Protein AF-A0A0M3HKH0-F1 (afdb_monomer)

Nearest PDB structures (foldseek):
  4lk2-assembly1_A  TM=9.066E-01  e=1.749E-01  Saccharomyces cerevisiae S288C

Sequence (96 aa):
MDFQTDAAHLNVGSLELAANHNITQIVEVLEESSKQQRLISILSDIMSEPECKTIIFVETKRKADDLTRWMRRDGWPALCIHGDKGQSERDWALGG

Solvent-accessible surface area (backbone atoms only — not comparable to full-atom values): 6673 Å² total; per-residue (Å²): 119,95,86,68,77,96,76,85,89,84,85,87,79,73,95,57,99,72,77,68,85,89,57,88,84,84,87,83,91,73,58,78,86,49,48,65,64,49,50,50,54,52,49,56,58,41,63,73,42,97,79,48,90,78,86,86,88,67,98,40,67,66,57,39,53,53,50,31,53,51,40,42,72,75,68,42,99,56,77,67,78,52,97,86,55,55,70,70,54,43,49,59,67,66,71,113

Foldseek 3Di:
DVPDDPDDDDDDDDPDDDDDPVDDDDDDDDDPVCVVVVVVVVLVVLVVDPDNDDDDDDDDPVCQVVSQVVCVVVPHPDADDDPVDDPVSNCVNVVD

pLDDT: mean 89.82, std 9.15, range [51.06, 97.75]

Structure (mmCIF, N/CA/C/O backbone):
data_AF-A0A0M3HKH0-F1
#
_entry.id   AF-A0A0M3HKH0-F1
#
loop_
_atom_site.group_PDB
_atom_site.id
_atom_sit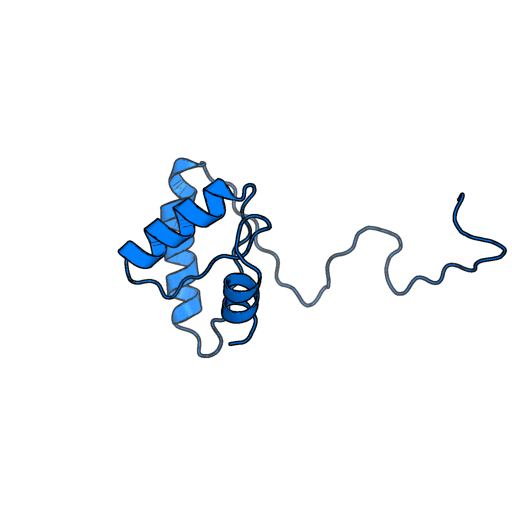e.type_symbol
_atom_site.label_atom_id
_atom_site.label_alt_id
_atom_site.label_comp_id
_atom_site.label_asym_id
_atom_site.label_entity_id
_atom_site.label_seq_id
_atom_site.pdbx_PDB_ins_code
_atom_site.Cartn_x
_atom_site.Cartn_y
_atom_site.Cartn_z
_atom_site.occupancy
_atom_site.B_iso_or_equiv
_atom_site.auth_seq_id
_atom_site.auth_comp_id
_atom_site.auth_asym_id
_atom_site.auth_atom_id
_atom_site.pdbx_PDB_model_num
ATOM 1 N N . MET A 1 1 ? 21.302 3.176 -23.644 1.00 51.06 1 MET A N 1
ATOM 2 C CA . MET A 1 1 ? 22.627 2.786 -24.170 1.00 51.06 1 MET A CA 1
ATOM 3 C C . MET A 1 1 ? 23.680 3.864 -23.907 1.00 51.06 1 MET A C 1
ATOM 5 O O . MET A 1 1 ? 24.846 3.523 -23.880 1.00 51.06 1 MET A O 1
ATOM 9 N N . ASP A 1 2 ? 23.284 5.099 -23.566 1.00 62.75 2 ASP A N 1
ATOM 10 C CA . ASP A 1 2 ? 24.205 6.214 -23.252 1.00 62.75 2 ASP A CA 1
ATOM 11 C C . ASP A 1 2 ? 24.892 6.155 -21.870 1.00 62.75 2 ASP A C 1
ATOM 13 O O . ASP A 1 2 ? 25.627 7.067 -21.508 1.00 62.75 2 ASP A O 1
ATOM 17 N N . PHE A 1 3 ? 24.668 5.100 -21.078 1.00 78.44 3 PHE A N 1
ATOM 18 C CA . PHE A 1 3 ? 25.177 4.995 -19.700 1.00 78.44 3 PHE A CA 1
ATOM 19 C C . PHE A 1 3 ? 25.977 3.711 -19.425 1.00 78.44 3 PHE A C 1
ATOM 21 O O . PHE A 1 3 ? 26.219 3.390 -18.264 1.00 78.44 3 PHE A O 1
ATOM 28 N N . GLN A 1 4 ? 26.343 2.935 -20.453 1.00 82.75 4 GLN A N 1
ATOM 29 C CA . GLN A 1 4 ? 27.053 1.660 -20.279 1.00 82.75 4 GLN A CA 1
ATOM 30 C C . GLN A 1 4 ? 28.137 1.466 -21.343 1.00 82.75 4 GLN A C 1
ATOM 32 O O . GLN A 1 4 ? 27.896 1.716 -22.522 1.00 82.75 4 GLN A O 1
ATOM 37 N N . THR A 1 5 ? 29.295 0.951 -20.926 1.00 83.88 5 THR A N 1
ATOM 38 C CA . THR A 1 5 ? 30.405 0.569 -21.809 1.00 83.88 5 THR A CA 1
ATOM 39 C C . THR A 1 5 ? 30.775 -0.884 -21.520 1.00 83.88 5 THR A C 1
ATOM 41 O O . THR A 1 5 ? 31.054 -1.216 -20.372 1.00 83.88 5 THR A O 1
ATOM 44 N N . ASP A 1 6 ? 30.748 -1.733 -22.551 1.00 85.56 6 ASP A N 1
ATOM 45 C CA . ASP A 1 6 ? 31.139 -3.156 -22.517 1.00 85.56 6 ASP A CA 1
ATOM 46 C C . ASP A 1 6 ? 30.439 -4.009 -21.431 1.00 85.56 6 ASP A C 1
ATOM 48 O O . ASP A 1 6 ? 31.037 -4.842 -20.751 1.00 85.56 6 ASP A O 1
ATOM 52 N N . ALA A 1 7 ? 29.139 -3.773 -21.231 1.00 84.62 7 ALA A N 1
ATOM 53 C CA . ALA A 1 7 ? 28.349 -4.455 -20.211 1.00 84.62 7 ALA A CA 1
ATOM 54 C C . ALA A 1 7 ? 27.735 -5.770 -20.721 1.00 84.62 7 ALA A C 1
ATOM 56 O O . ALA A 1 7 ? 27.173 -5.830 -21.815 1.00 84.62 7 ALA A O 1
ATOM 57 N N . ALA A 1 8 ? 27.754 -6.802 -19.874 1.00 87.38 8 ALA A N 1
ATOM 58 C CA . ALA A 1 8 ? 26.983 -8.027 -20.066 1.00 87.38 8 ALA A CA 1
ATOM 59 C C . ALA A 1 8 ? 25.695 -7.982 -19.229 1.00 87.38 8 ALA A C 1
ATOM 61 O O . ALA A 1 8 ? 25.728 -7.659 -18.040 1.00 87.38 8 ALA A O 1
ATOM 62 N N . HIS A 1 9 ? 24.559 -8.330 -19.838 1.00 84.94 9 HIS A N 1
ATOM 63 C CA . HIS A 1 9 ? 23.282 -8.470 -19.142 1.00 84.94 9 HIS A CA 1
ATOM 64 C C . HIS A 1 9 ? 23.019 -9.943 -18.825 1.00 84.94 9 HIS A C 1
ATOM 66 O O . HIS A 1 9 ? 22.985 -10.781 -19.725 1.00 84.94 9 HIS A O 1
ATOM 72 N N . LEU A 1 10 ? 22.820 -10.248 -17.546 1.00 88.50 10 LEU A N 1
ATOM 73 C CA . LEU A 1 10 ? 22.436 -11.573 -17.071 1.00 88.50 10 LEU A CA 1
ATOM 74 C C . LEU A 1 10 ? 20.998 -11.507 -16.556 1.00 88.50 10 LEU A C 1
ATOM 76 O O . LEU A 1 10 ? 20.674 -10.634 -15.753 1.00 88.50 10 LEU A O 1
ATOM 80 N N . ASN A 1 11 ? 20.160 -12.443 -17.001 1.00 84.88 11 ASN A N 1
ATOM 81 C CA . ASN A 1 11 ? 18.788 -12.609 -16.529 1.00 84.88 11 ASN A CA 1
ATOM 82 C C . ASN A 1 11 ? 18.631 -13.978 -15.852 1.00 84.88 11 ASN A C 1
ATOM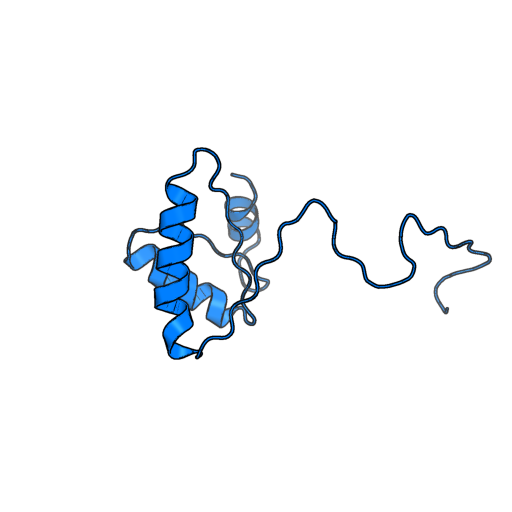 84 O O . ASN A 1 11 ? 19.195 -14.971 -16.315 1.00 84.88 11 ASN A O 1
ATOM 88 N N . VAL A 1 12 ? 17.848 -14.032 -14.777 1.00 80.19 12 VAL A N 1
ATOM 89 C CA . VAL A 1 12 ? 17.464 -15.270 -14.092 1.00 80.19 12 VAL A CA 1
ATOM 90 C C . VAL A 1 12 ? 15.942 -15.359 -14.113 1.00 80.19 12 VAL A C 1
ATOM 92 O O . VAL A 1 12 ? 15.266 -14.516 -13.532 1.00 80.19 12 VAL A O 1
ATOM 95 N N . GLY A 1 13 ? 15.406 -16.393 -1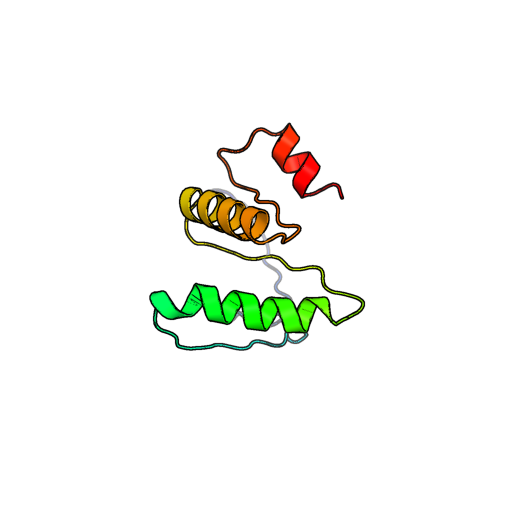4.761 1.00 73.56 13 GLY A N 1
ATOM 96 C CA . GLY A 1 13 ? 13.966 -16.564 -14.969 1.00 73.56 13 GLY A CA 1
ATOM 97 C C . GLY A 1 13 ? 13.541 -16.263 -16.408 1.00 73.56 13 GLY A C 1
ATOM 98 O O . GLY A 1 13 ? 14.344 -16.375 -17.335 1.00 73.56 13 GLY A O 1
ATOM 99 N N . SER A 1 14 ? 12.263 -15.930 -16.607 1.00 75.19 14 SER A N 1
ATOM 100 C CA . SER A 1 14 ? 11.735 -15.593 -17.935 1.00 75.19 14 SER A CA 1
ATOM 101 C C . SER A 1 14 ? 12.283 -14.249 -18.428 1.00 75.19 14 SER A C 1
ATOM 103 O O . SER A 1 14 ? 12.524 -13.335 -17.642 1.00 75.19 14 SER A O 1
ATOM 105 N N . LEU A 1 15 ? 12.476 -14.127 -19.744 1.00 77.62 15 LEU A N 1
ATOM 106 C CA . LEU A 1 15 ? 12.727 -12.838 -20.408 1.00 77.62 15 LEU A CA 1
ATOM 107 C C . LEU A 1 15 ? 11.446 -12.005 -20.543 1.00 77.62 15 LEU A C 1
ATOM 109 O O . LEU A 1 15 ? 11.511 -10.799 -20.766 1.00 77.62 15 LEU A O 1
ATOM 113 N N . GLU A 1 16 ? 10.290 -12.651 -20.414 1.00 75.81 16 GLU A N 1
ATOM 114 C CA . GLU A 1 16 ? 8.992 -11.993 -20.373 1.00 75.81 16 GLU A CA 1
ATOM 115 C C . GLU A 1 16 ? 8.686 -11.516 -18.954 1.00 75.81 16 GLU A C 1
ATOM 117 O O . GLU A 1 16 ? 9.157 -12.091 -17.971 1.00 75.81 16 GLU A O 1
ATOM 122 N N . LEU A 1 17 ? 7.873 -10.463 -18.849 1.00 73.19 17 LEU A N 1
ATOM 123 C CA . LEU A 1 17 ? 7.463 -9.907 -17.566 1.00 73.19 17 LEU A CA 1
ATOM 124 C C . LEU A 1 17 ? 6.706 -10.975 -16.760 1.00 73.19 17 LEU A C 1
ATOM 126 O O . LEU A 1 17 ? 5.541 -11.258 -17.028 1.00 73.19 17 LEU A O 1
ATOM 130 N N . ALA A 1 18 ? 7.372 -11.569 -15.774 1.00 71.88 18 ALA A N 1
ATOM 131 C CA . ALA A 1 18 ? 6.804 -12.607 -14.926 1.00 71.88 18 ALA A CA 1
ATOM 132 C C . ALA A 1 18 ? 6.723 -12.114 -13.478 1.00 71.88 18 ALA A C 1
ATOM 134 O O . ALA A 1 18 ? 7.712 -11.667 -12.897 1.00 71.88 18 ALA A O 1
ATOM 135 N N . ALA A 1 19 ? 5.533 -12.205 -12.886 1.00 79.62 19 ALA A N 1
ATOM 136 C CA . ALA A 1 19 ? 5.370 -12.052 -11.447 1.00 79.62 19 ALA A CA 1
ATOM 137 C C . ALA A 1 19 ? 5.974 -13.262 -10.716 1.00 79.62 19 ALA A C 1
ATOM 139 O O . ALA A 1 19 ? 6.045 -14.365 -11.260 1.00 79.62 19 ALA A O 1
ATOM 140 N N . ASN A 1 20 ? 6.379 -13.068 -9.460 1.00 82.88 20 ASN A N 1
ATOM 141 C CA . ASN A 1 20 ? 6.861 -14.166 -8.629 1.00 82.88 20 ASN A CA 1
ATOM 142 C C . ASN A 1 20 ? 5.757 -15.227 -8.455 1.00 82.88 20 ASN A C 1
ATOM 144 O O . ASN A 1 20 ? 4.656 -14.917 -8.004 1.00 82.88 20 ASN A O 1
ATOM 148 N N . HIS A 1 21 ? 6.073 -16.480 -8.785 1.00 82.00 21 HIS A N 1
ATOM 149 C CA . HIS A 1 21 ? 5.132 -17.604 -8.761 1.00 82.00 21 HIS A CA 1
ATOM 150 C C . HIS A 1 21 ? 4.606 -17.965 -7.364 1.00 82.00 21 HIS A C 1
ATOM 152 O O . HIS A 1 21 ?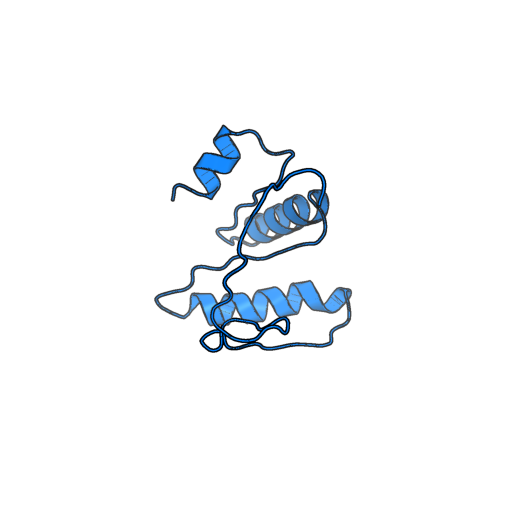 3.586 -18.638 -7.261 1.00 82.00 21 HIS A O 1
ATOM 158 N N . ASN A 1 22 ? 5.260 -17.502 -6.296 1.00 88.75 22 ASN A N 1
ATOM 159 C CA . ASN A 1 22 ? 4.804 -17.713 -4.920 1.00 88.75 22 ASN A CA 1
ATOM 160 C C . ASN A 1 22 ? 3.684 -16.743 -4.504 1.00 88.75 22 ASN A C 1
ATOM 162 O O . ASN A 1 22 ? 3.147 -16.864 -3.405 1.00 88.75 22 ASN A O 1
ATOM 166 N N . ILE A 1 23 ? 3.337 -15.769 -5.352 1.00 90.06 23 ILE A N 1
ATOM 167 C CA . ILE A 1 23 ? 2.278 -14.795 -5.078 1.00 90.06 23 ILE A CA 1
ATOM 168 C C . ILE A 1 23 ? 0.968 -15.302 -5.684 1.00 90.06 23 ILE A C 1
ATOM 170 O O . ILE A 1 23 ? 0.832 -15.396 -6.906 1.00 90.06 23 ILE A O 1
ATOM 174 N N . THR A 1 24 ? -0.023 -15.572 -4.832 1.00 93.06 24 THR A N 1
ATOM 175 C CA . THR A 1 24 ? -1.398 -15.821 -5.288 1.00 93.06 24 THR A CA 1
ATOM 176 C C . THR A 1 24 ? -1.994 -14.512 -5.800 1.00 93.06 24 THR A C 1
ATOM 178 O O . THR A 1 24 ? -2.050 -13.526 -5.070 1.00 93.06 24 THR A O 1
ATOM 181 N N . GLN A 1 25 ? -2.426 -14.494 -7.061 1.00 93.88 25 GLN A N 1
ATOM 182 C CA . GLN A 1 25 ? -2.976 -13.30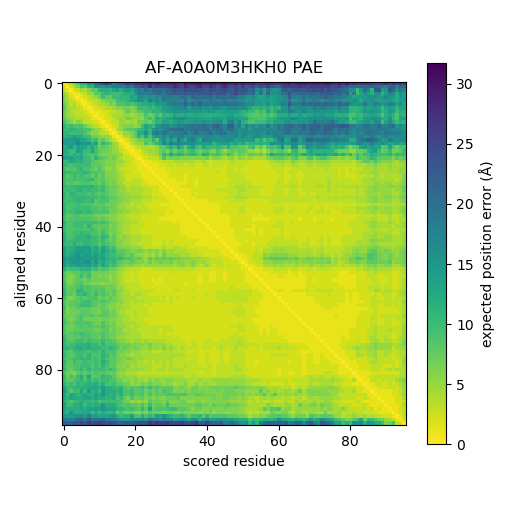6 -7.714 1.00 93.88 25 GLN A CA 1
ATOM 183 C C . GLN A 1 25 ? -4.481 -13.467 -7.914 1.00 93.88 25 GLN A C 1
ATOM 185 O O . GLN A 1 25 ? -4.928 -14.389 -8.594 1.00 93.88 25 GLN A O 1
ATOM 190 N N . ILE A 1 26 ? -5.253 -12.550 -7.336 1.00 95.38 26 ILE A N 1
ATOM 191 C CA . ILE A 1 26 ? -6.711 -12.505 -7.454 1.00 95.38 26 ILE A CA 1
ATOM 192 C C . ILE A 1 26 ? -7.078 -11.171 -8.101 1.00 95.38 26 ILE A C 1
ATOM 194 O O . ILE A 1 26 ? -6.635 -10.117 -7.646 1.00 95.38 26 ILE A O 1
ATOM 198 N N . VAL A 1 27 ? -7.870 -11.219 -9.175 1.00 96.31 27 VAL A N 1
ATOM 199 C CA . VAL A 1 27 ? -8.337 -10.031 -9.900 1.00 96.31 27 VAL A CA 1
ATOM 200 C C . VAL A 1 27 ? -9.851 -9.971 -9.827 1.00 96.31 27 VAL A C 1
ATOM 202 O O . VAL A 1 27 ? -10.540 -10.906 -10.229 1.00 96.31 27 VAL A O 1
ATOM 205 N N . GLU A 1 28 ? -10.362 -8.842 -9.349 1.00 96.88 28 GLU A N 1
ATOM 206 C CA . GLU A 1 28 ? -11.792 -8.582 -9.249 1.00 96.88 28 GLU A CA 1
ATOM 207 C C . GLU A 1 28 ? -12.176 -7.392 -10.123 1.00 96.88 28 GLU A C 1
ATOM 209 O O . GLU A 1 28 ? -11.572 -6.321 -10.041 1.00 96.88 28 GLU A O 1
ATOM 214 N N . VAL A 1 29 ? -13.199 -7.579 -10.959 1.00 97.56 29 VAL A N 1
ATOM 215 C CA . VAL A 1 29 ? -13.761 -6.519 -11.801 1.00 97.56 29 VAL A CA 1
ATOM 216 C C . VAL A 1 29 ? -14.946 -5.911 -11.066 1.00 97.56 29 VAL A C 1
ATOM 218 O O . VAL A 1 29 ? -15.953 -6.580 -10.846 1.00 97.56 29 VAL A O 1
ATOM 221 N N . LEU A 1 30 ? -14.803 -4.652 -10.659 1.00 97.06 30 LEU A N 1
ATOM 222 C CA . LEU A 1 30 ? -15.757 -3.947 -9.810 1.00 97.06 30 LEU A CA 1
ATOM 223 C C . LEU A 1 30 ? -15.987 -2.533 -10.330 1.00 97.06 30 LEU A C 1
ATOM 225 O O . LEU A 1 30 ? -15.080 -1.905 -10.880 1.00 97.06 30 LEU A O 1
ATOM 229 N N . GLU A 1 31 ? -17.174 -2.010 -10.052 1.00 97.75 31 GLU A N 1
ATOM 230 C CA . GLU A 1 31 ? -17.452 -0.583 -10.167 1.00 97.75 31 GLU A CA 1
ATOM 231 C C . GLU A 1 31 ? -16.668 0.207 -9.108 1.00 97.75 31 GLU A C 1
ATOM 233 O O . GLU A 1 31 ? -16.439 -0.267 -7.990 1.00 97.75 31 GLU A O 1
ATOM 238 N N . GLU A 1 32 ? -16.281 1.444 -9.431 1.00 94.50 32 GLU A N 1
ATOM 239 C CA . GLU A 1 32 ? -15.490 2.295 -8.526 1.00 94.50 32 GLU A CA 1
ATOM 240 C C . GLU A 1 32 ? -16.195 2.508 -7.176 1.00 94.50 32 GLU A C 1
ATOM 242 O O . GLU A 1 32 ? -15.559 2.464 -6.122 1.00 94.50 32 GLU A O 1
ATOM 247 N N . SER A 1 33 ? -17.521 2.670 -7.194 1.00 95.81 33 SER A N 1
ATOM 248 C CA . SER A 1 33 ? -18.345 2.858 -5.993 1.00 95.81 33 SER A CA 1
ATOM 249 C C . SER A 1 33 ? -18.352 1.641 -5.062 1.00 95.81 33 SER A C 1
ATOM 251 O O . SER A 1 33 ? -18.553 1.794 -3.859 1.00 95.81 33 SER A O 1
ATOM 253 N N . SER A 1 34 ? -18.092 0.440 -5.584 1.00 97.31 34 SER A N 1
ATOM 254 C CA . SER A 1 34 ? -18.080 -0.804 -4.807 1.00 97.31 34 SER A CA 1
ATOM 255 C C . SER A 1 34 ? -16.731 -1.086 -4.138 1.00 97.31 34 SER A C 1
ATOM 257 O O . SER A 1 34 ? -16.664 -1.909 -3.222 1.00 97.31 34 SER A O 1
ATOM 259 N N . LYS A 1 35 ? -15.652 -0.401 -4.546 1.00 95.88 35 LYS A N 1
ATOM 260 C CA . LYS A 1 35 ? -14.291 -0.680 -4.054 1.00 95.88 35 LYS A CA 1
ATOM 261 C C . LYS A 1 35 ? -14.139 -0.493 -2.550 1.00 95.88 35 LYS A C 1
ATOM 263 O O . LYS A 1 35 ? -13.467 -1.297 -1.917 1.00 95.88 35 LYS A O 1
ATOM 268 N N . GLN A 1 36 ? -14.760 0.536 -1.969 1.00 93.56 36 GLN A N 1
ATOM 269 C CA . GLN A 1 36 ? -14.644 0.799 -0.530 1.00 93.56 36 GLN A CA 1
ATOM 270 C C . GLN A 1 36 ? -15.241 -0.335 0.303 1.00 93.56 36 GLN A C 1
ATOM 272 O O . GLN A 1 36 ? -14.576 -0.859 1.192 1.00 93.56 36 GLN A O 1
ATOM 277 N N . GLN A 1 37 ? -16.467 -0.756 -0.014 1.00 95.00 37 GLN A N 1
ATOM 278 C CA . GLN A 1 37 ? -17.117 -1.858 0.694 1.00 95.00 37 GLN A CA 1
ATOM 279 C C . GLN A 1 37 ? -16.349 -3.170 0.504 1.00 95.00 37 GLN A C 1
ATOM 281 O O . GLN A 1 37 ? -16.170 -3.925 1.460 1.00 95.00 37 GLN A O 1
ATOM 286 N N . ARG A 1 38 ? -15.853 -3.426 -0.713 1.00 97.12 38 ARG A N 1
ATOM 287 C CA . ARG A 1 38 ? -15.060 -4.625 -0.988 1.00 97.12 38 ARG A CA 1
ATOM 288 C C . ARG A 1 38 ? -13.739 -4.635 -0.222 1.00 97.12 38 ARG A C 1
ATOM 290 O O . ARG A 1 38 ? -13.388 -5.667 0.338 1.00 97.12 38 ARG A O 1
ATOM 297 N N . LEU A 1 39 ? -13.045 -3.500 -0.152 1.00 96.31 39 LEU A N 1
ATOM 298 C CA . LEU A 1 39 ? -11.806 -3.365 0.612 1.00 96.31 39 LEU A CA 1
ATOM 299 C C . LEU A 1 39 ? -12.014 -3.741 2.083 1.00 96.31 39 LEU A C 1
ATOM 301 O O . LEU A 1 39 ? -11.211 -4.491 2.624 1.00 96.31 39 LEU A O 1
ATOM 305 N N . ILE A 1 40 ? -13.099 -3.276 2.710 1.00 95.00 40 ILE A N 1
ATOM 306 C CA . ILE A 1 40 ? -13.415 -3.631 4.103 1.00 95.00 40 ILE A CA 1
ATOM 307 C C . ILE A 1 40 ? -13.619 -5.132 4.261 1.00 95.00 40 ILE A C 1
ATOM 309 O O . ILE A 1 40 ? -13.025 -5.717 5.155 1.00 95.00 40 ILE A O 1
ATOM 313 N N . SER A 1 41 ? -14.392 -5.761 3.371 1.00 95.75 41 SER A N 1
ATOM 314 C CA . SER A 1 41 ? -14.591 -7.215 3.399 1.00 95.75 41 SER A CA 1
ATOM 315 C C . SER A 1 41 ? -13.259 -7.966 3.338 1.00 95.75 41 SER A C 1
ATOM 317 O O . SER A 1 41 ? -13.016 -8.835 4.165 1.00 95.75 41 SER A O 1
ATOM 319 N N . ILE A 1 42 ? -12.384 -7.593 2.398 1.00 96.00 42 ILE A N 1
ATOM 320 C CA . ILE A 1 42 ? -11.068 -8.225 2.231 1.00 96.00 42 ILE A CA 1
ATOM 321 C C . ILE A 1 42 ? -10.213 -8.031 3.488 1.00 96.00 42 ILE A C 1
ATOM 323 O O . ILE A 1 42 ? -9.601 -8.975 3.979 1.00 96.00 42 ILE A O 1
ATOM 327 N N . LEU A 1 43 ? -10.164 -6.811 4.026 1.00 95.31 43 LEU A N 1
ATOM 328 C CA . LEU A 1 43 ? -9.356 -6.520 5.207 1.00 95.31 43 LEU A CA 1
ATOM 329 C C . LEU A 1 43 ? -9.899 -7.194 6.472 1.00 95.31 43 LEU A C 1
ATOM 331 O O . LEU A 1 43 ? -9.104 -7.581 7.322 1.00 95.31 43 LEU A O 1
ATOM 335 N N . SER A 1 44 ? -11.217 -7.355 6.609 1.00 93.88 44 SER A N 1
ATOM 336 C CA . SER A 1 44 ? -11.819 -8.105 7.716 1.00 93.88 44 SER A CA 1
ATOM 337 C C . SER A 1 44 ? -11.382 -9.567 7.706 1.00 93.88 44 SER A C 1
ATOM 339 O O . SER A 1 44 ? -11.022 -10.086 8.761 1.00 93.88 44 SER A O 1
ATOM 341 N N . ASP A 1 45 ? -11.344 -10.193 6.528 1.00 94.12 45 ASP A N 1
ATOM 342 C CA . ASP A 1 45 ? -10.858 -11.566 6.376 1.00 94.12 45 ASP A CA 1
ATOM 343 C C . ASP A 1 45 ? -9.357 -11.647 6.707 1.00 94.12 45 ASP A C 1
ATOM 345 O O . ASP A 1 45 ? -8.949 -12.473 7.522 1.00 94.12 45 ASP A O 1
ATOM 349 N N . ILE A 1 46 ? -8.538 -10.730 6.173 1.00 94.12 46 ILE A N 1
ATOM 350 C CA . ILE A 1 46 ? -7.085 -10.696 6.430 1.00 94.12 46 ILE A CA 1
ATOM 351 C C . ILE A 1 46 ? -6.771 -10.469 7.916 1.00 94.12 46 ILE A C 1
ATOM 353 O O . ILE A 1 46 ? -5.879 -11.115 8.458 1.00 94.12 46 ILE A O 1
ATOM 357 N N . MET A 1 47 ? -7.486 -9.572 8.603 1.00 91.12 47 MET A N 1
ATOM 358 C CA . MET A 1 47 ? -7.255 -9.303 10.031 1.00 91.12 47 MET A CA 1
ATOM 359 C C . MET A 1 47 ? -7.653 -10.462 10.950 1.00 91.12 47 MET A C 1
ATOM 361 O O . MET A 1 47 ? -7.296 -10.437 12.128 1.00 91.12 47 MET A O 1
ATOM 365 N N . SER A 1 48 ? -8.400 -11.451 10.451 1.00 92.44 48 SER A N 1
ATOM 366 C CA . SER A 1 48 ? -8.694 -12.663 11.220 1.00 92.44 48 SER A CA 1
ATOM 367 C C . SER A 1 48 ? -7.498 -13.621 11.299 1.00 92.44 48 SER A C 1
ATOM 369 O O . SER A 1 48 ? -7.465 -14.484 12.178 1.00 92.44 48 SER A O 1
ATOM 371 N N . GLU A 1 49 ? -6.494 -13.431 10.438 1.00 93.81 49 GLU A N 1
ATOM 372 C CA . GLU A 1 49 ? -5.286 -14.248 10.389 1.00 93.81 49 GLU A CA 1
ATOM 373 C C . GLU A 1 49 ? -4.185 -13.716 11.328 1.00 93.81 49 GLU A C 1
ATOM 375 O O . GLU A 1 49 ? -4.038 -12.501 11.496 1.00 93.81 49 GLU A O 1
ATOM 380 N N . PRO A 1 50 ? -3.343 -14.594 11.912 1.00 89.75 50 PRO A N 1
ATOM 381 C CA . PRO A 1 50 ? -2.223 -14.178 12.764 1.00 89.75 50 PRO A CA 1
ATOM 382 C C . PRO A 1 50 ? -1.203 -13.267 12.062 1.00 89.75 50 PRO A C 1
ATOM 384 O O . PRO A 1 50 ? -0.566 -12.434 12.707 1.00 89.75 50 PRO A O 1
ATOM 387 N N . GLU A 1 51 ? -1.033 -13.432 10.747 1.00 92.00 51 GLU A N 1
ATOM 388 C CA . GLU A 1 51 ? -0.160 -12.611 9.910 1.00 92.00 51 GLU A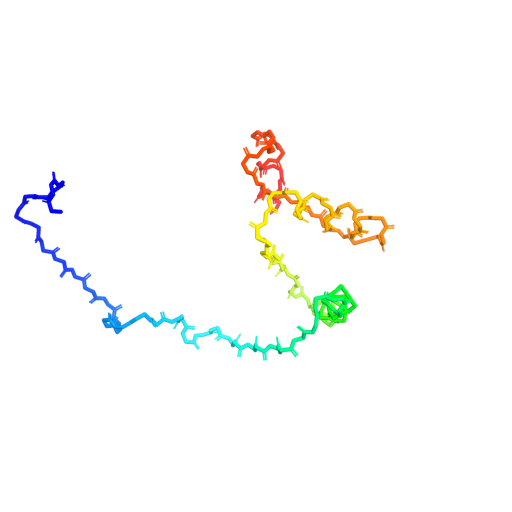 CA 1
ATOM 389 C C . GLU A 1 51 ? -1.002 -11.787 8.930 1.00 92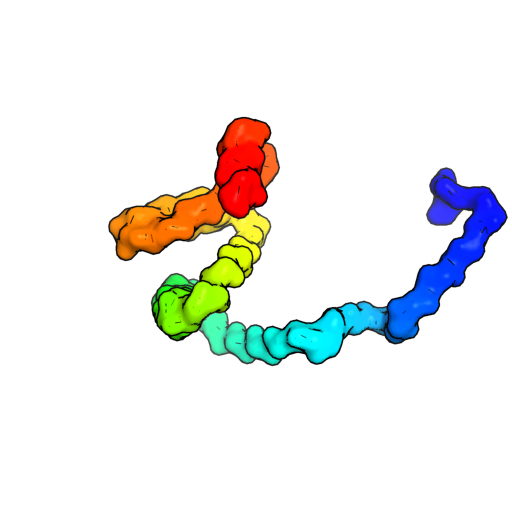.00 51 GLU A C 1
ATOM 391 O O . GLU A 1 51 ? -1.380 -12.248 7.858 1.00 92.00 51 GLU A O 1
ATOM 396 N N . CYS A 1 52 ? -1.291 -10.541 9.307 1.00 92.31 52 CYS A N 1
ATOM 397 C CA . CYS A 1 52 ? -2.243 -9.684 8.596 1.00 92.31 52 CYS A CA 1
ATOM 398 C C . CYS A 1 52 ? -1.618 -8.393 8.026 1.00 92.31 52 CYS A C 1
ATOM 400 O O . CYS A 1 52 ? -2.323 -7.421 7.728 1.00 92.31 52 CYS A O 1
ATOM 402 N N . LYS A 1 53 ? -0.280 -8.326 7.911 1.00 92.69 53 LYS A N 1
ATOM 403 C CA . LYS A 1 53 ? 0.410 -7.137 7.376 1.00 92.69 53 LYS A CA 1
ATOM 404 C C . LYS A 1 53 ? -0.016 -6.899 5.927 1.00 92.69 53 LYS A C 1
ATOM 406 O O . LYS A 1 53 ? 0.181 -7.750 5.068 1.00 92.69 53 LYS A O 1
ATOM 411 N N . THR A 1 54 ? -0.564 -5.716 5.660 1.00 94.94 54 THR A N 1
ATOM 412 C CA . THR A 1 54 ? -1.183 -5.391 4.369 1.00 94.94 54 THR A CA 1
ATOM 413 C C . THR A 1 54 ? -0.646 -4.075 3.813 1.00 94.94 54 THR A C 1
ATOM 415 O O . THR A 1 54 ? -0.565 -3.081 4.534 1.00 94.94 54 THR A O 1
ATOM 418 N N . ILE A 1 55 ? -0.323 -4.049 2.516 1.00 95.75 55 ILE A N 1
ATOM 419 C CA . ILE A 1 55 ? -0.001 -2.829 1.763 1.00 95.75 55 ILE A CA 1
ATOM 420 C C . ILE A 1 55 ? -1.119 -2.578 0.753 1.00 95.75 55 ILE A C 1
ATOM 422 O O . ILE A 1 55 ? -1.432 -3.444 -0.060 1.00 95.75 55 ILE A O 1
ATOM 426 N N . ILE A 1 56 ? -1.696 -1.377 0.786 1.00 96.50 56 ILE A N 1
ATOM 427 C CA . ILE A 1 56 ? -2.747 -0.953 -0.142 1.00 96.50 56 ILE A CA 1
ATOM 428 C C . ILE A 1 56 ? -2.163 0.109 -1.070 1.00 96.50 56 ILE A C 1
ATOM 430 O O . ILE A 1 56 ? -1.809 1.204 -0.631 1.00 96.50 56 ILE A O 1
ATOM 434 N N . PHE A 1 57 ? -2.076 -0.205 -2.361 1.00 97.31 57 PHE A N 1
ATOM 435 C CA . PHE A 1 57 ? -1.651 0.754 -3.375 1.00 97.31 57 PHE A CA 1
ATOM 436 C C . PHE A 1 57 ? -2.843 1.538 -3.920 1.00 97.31 57 PHE A C 1
ATOM 438 O O . PHE A 1 57 ? -3.904 0.985 -4.205 1.00 97.31 57 PHE A O 1
ATOM 445 N N . VAL A 1 58 ? -2.643 2.840 -4.105 1.00 97.12 58 VAL A N 1
ATOM 446 C CA . VAL A 1 58 ? -3.612 3.747 -4.725 1.00 97.12 58 VAL A CA 1
ATOM 447 C C . VAL A 1 58 ? -2.909 4.649 -5.731 1.00 97.12 58 VAL A C 1
ATOM 449 O O . VAL A 1 58 ? -1.714 4.910 -5.634 1.00 97.12 58 VAL A O 1
ATOM 452 N N . GLU A 1 59 ? -3.672 5.142 -6.700 1.00 96.94 59 GLU A N 1
ATOM 453 C CA . GLU A 1 59 ? -3.149 5.865 -7.863 1.00 96.94 59 GLU A CA 1
ATOM 454 C C . GLU A 1 59 ? -2.540 7.237 -7.532 1.00 96.94 59 GLU A C 1
ATOM 456 O O . GLU A 1 59 ? -1.591 7.669 -8.180 1.00 96.94 59 GLU A O 1
ATOM 461 N N . THR A 1 60 ? -3.081 7.954 -6.539 1.00 97.56 60 THR A N 1
ATOM 462 C CA . THR A 1 60 ? -2.650 9.325 -6.236 1.00 97.56 60 THR A CA 1
ATOM 463 C C . THR A 1 60 ? -2.380 9.532 -4.756 1.00 97.56 60 THR A C 1
ATOM 465 O O . THR A 1 60 ? -3.011 8.929 -3.889 1.00 97.56 60 THR A O 1
ATOM 468 N N . LYS A 1 61 ? -1.480 10.478 -4.469 1.00 97.44 61 LYS A N 1
ATOM 469 C CA . LYS A 1 61 ? -1.158 10.937 -3.110 1.00 97.44 61 LYS A CA 1
ATOM 470 C C . LYS A 1 61 ? -2.413 11.379 -2.350 1.00 97.44 61 LYS A C 1
ATOM 472 O O . LYS A 1 61 ? -2.628 10.986 -1.212 1.00 97.44 61 LYS A O 1
ATOM 477 N N . ARG A 1 62 ? -3.295 12.119 -3.033 1.00 97.56 62 ARG A N 1
ATOM 478 C CA . ARG A 1 62 ? -4.580 12.569 -2.486 1.00 97.56 62 ARG A CA 1
ATOM 479 C C . ARG A 1 62 ? -5.490 11.399 -2.110 1.00 97.56 62 ARG A C 1
ATOM 481 O O . ARG A 1 62 ? -6.015 11.387 -1.004 1.00 97.56 62 ARG A O 1
ATOM 488 N N . LYS A 1 63 ? -5.634 10.400 -2.994 1.00 96.62 63 LYS A N 1
ATOM 489 C CA . LYS A 1 63 ? -6.402 9.179 -2.695 1.00 96.62 63 LYS A CA 1
ATOM 490 C C . LYS A 1 63 ? -5.818 8.440 -1.486 1.00 96.62 63 LYS A C 1
ATOM 492 O O . LYS A 1 63 ? -6.591 7.915 -0.695 1.00 96.62 63 LYS A O 1
ATOM 497 N N . ALA A 1 64 ? -4.492 8.428 -1.316 1.00 97.19 64 ALA A N 1
ATOM 498 C CA . ALA A 1 64 ? -3.851 7.809 -0.153 1.00 97.19 64 ALA A CA 1
ATOM 499 C C . ALA A 1 64 ? -4.243 8.519 1.148 1.00 97.19 64 ALA A C 1
ATOM 501 O O . ALA A 1 64 ? -4.681 7.869 2.094 1.00 97.19 64 ALA A O 1
ATOM 502 N N . ASP A 1 65 ? -4.155 9.850 1.180 1.00 97.12 65 ASP A N 1
ATOM 503 C CA . ASP A 1 65 ? -4.586 10.640 2.336 1.00 97.12 65 ASP A CA 1
ATOM 504 C C . ASP A 1 65 ? -6.077 10.461 2.651 1.00 97.12 65 ASP A C 1
ATOM 506 O O . ASP A 1 65 ? -6.443 10.245 3.809 1.00 97.12 65 ASP A O 1
ATOM 510 N N . ASP A 1 66 ? -6.943 10.538 1.639 1.00 97.19 66 ASP A N 1
ATOM 511 C CA . ASP A 1 66 ? -8.393 10.434 1.821 1.00 97.19 66 ASP A CA 1
ATOM 512 C C . ASP A 1 66 ? -8.804 9.034 2.301 1.00 97.19 66 ASP A C 1
ATOM 514 O O . ASP A 1 66 ? -9.592 8.916 3.246 1.00 97.19 66 ASP A O 1
ATOM 518 N N . LEU A 1 67 ? -8.220 7.977 1.720 1.00 96.81 67 LEU A N 1
ATOM 519 C CA . LEU A 1 67 ? -8.461 6.595 2.133 1.00 96.81 67 LEU A CA 1
ATOM 520 C C . LEU A 1 67 ? -8.009 6.367 3.577 1.00 96.81 67 LEU A C 1
ATOM 522 O O . LEU A 1 67 ? -8.795 5.887 4.392 1.00 96.81 67 LEU A O 1
ATOM 526 N N . THR A 1 68 ? -6.785 6.765 3.932 1.00 96.12 68 THR A N 1
ATOM 527 C CA . THR A 1 68 ? -6.269 6.589 5.296 1.00 96.12 68 THR A CA 1
ATOM 528 C C . THR A 1 68 ? -7.082 7.374 6.320 1.00 96.12 68 THR A C 1
ATOM 530 O O . THR A 1 68 ? -7.358 6.857 7.401 1.00 96.12 68 THR A O 1
ATOM 533 N N . ARG A 1 69 ? -7.523 8.599 6.003 1.00 96.69 69 ARG A N 1
ATOM 534 C CA . ARG A 1 69 ? -8.407 9.374 6.894 1.00 96.69 69 ARG A CA 1
ATOM 535 C C . ARG A 1 69 ? -9.740 8.676 7.129 1.00 96.69 69 ARG A C 1
ATOM 537 O O . ARG A 1 69 ? -10.216 8.659 8.263 1.00 96.69 69 ARG A O 1
ATOM 544 N N . TRP A 1 70 ? -10.344 8.129 6.077 1.00 96.19 70 TRP A N 1
ATOM 545 C CA . TRP A 1 70 ? -11.594 7.384 6.188 1.00 96.19 70 TRP A CA 1
ATOM 546 C C . TRP A 1 70 ? -11.413 6.098 7.006 1.00 96.19 70 TRP A C 1
ATOM 548 O O . TRP A 1 70 ? -12.141 5.907 7.976 1.00 96.19 70 TRP A O 1
ATOM 558 N N . MET A 1 71 ? -10.387 5.296 6.709 1.00 95.50 71 MET A N 1
ATOM 559 C CA . MET A 1 71 ? -10.067 4.070 7.451 1.00 95.50 71 MET A CA 1
ATOM 560 C C . MET A 1 71 ? -9.835 4.350 8.941 1.00 95.50 71 MET A C 1
ATOM 562 O O . MET A 1 71 ? -10.415 3.690 9.798 1.00 95.50 71 MET A O 1
ATOM 566 N N . ARG A 1 72 ? -9.050 5.383 9.272 1.00 95.00 72 ARG A N 1
ATOM 567 C CA . ARG A 1 72 ? -8.800 5.768 10.671 1.00 95.00 72 ARG A CA 1
ATOM 568 C C . ARG A 1 72 ? -10.060 6.252 11.387 1.00 95.00 72 ARG A C 1
ATOM 570 O O . ARG A 1 72 ? -10.184 6.031 12.587 1.00 95.00 72 ARG A O 1
ATOM 577 N N . ARG A 1 73 ? -10.987 6.909 10.679 1.00 95.56 73 ARG A N 1
ATOM 578 C CA . ARG A 1 73 ? -12.287 7.314 11.244 1.00 95.56 73 ARG A CA 1
ATOM 579 C C . ARG A 1 73 ? -13.153 6.103 11.587 1.00 95.56 73 ARG A C 1
ATOM 581 O O . ARG A 1 73 ? -13.859 6.147 12.585 1.00 95.56 73 ARG A O 1
ATOM 588 N N . ASP A 1 74 ? -13.067 5.055 10.777 1.00 91.94 74 ASP A N 1
ATOM 589 C CA . ASP A 1 74 ? -13.759 3.779 10.979 1.00 91.94 74 ASP A CA 1
ATOM 590 C C . ASP A 1 74 ? -13.017 2.843 11.964 1.00 91.94 74 ASP A C 1
ATOM 592 O O . ASP A 1 74 ? -13.439 1.723 12.214 1.00 91.94 74 ASP A O 1
ATOM 596 N N . GLY A 1 75 ? -11.917 3.311 12.574 1.00 92.81 75 GLY A N 1
ATOM 597 C CA . GLY A 1 75 ? -11.188 2.596 13.628 1.00 92.81 75 GLY A CA 1
ATOM 598 C C . GLY A 1 75 ? -10.049 1.696 13.144 1.00 92.81 75 GLY A C 1
ATOM 599 O O . GLY A 1 75 ? -9.413 1.031 13.960 1.00 92.81 75 GLY A O 1
ATOM 600 N N . TRP A 1 76 ? -9.739 1.693 11.846 1.00 93.62 76 TRP A N 1
ATOM 601 C CA . TRP A 1 76 ? -8.685 0.846 11.290 1.00 93.62 76 TRP A CA 1
ATOM 602 C C . TRP A 1 76 ? -7.281 1.394 11.587 1.00 93.62 76 TRP A C 1
ATOM 604 O O . TRP A 1 76 ? -7.043 2.603 11.437 1.00 93.62 76 TRP A O 1
ATOM 614 N N . PRO A 1 77 ? -6.310 0.521 11.922 1.00 91.31 77 PRO A N 1
ATOM 615 C CA . PRO A 1 77 ? -4.921 0.901 12.169 1.00 91.31 77 PRO A CA 1
ATOM 616 C C . PRO A 1 77 ? -4.163 1.136 10.849 1.00 91.31 77 PRO A C 1
ATOM 618 O O . PRO A 1 77 ? -3.251 0.396 10.493 1.00 91.31 77 PRO A O 1
ATOM 621 N N . ALA A 1 78 ? -4.554 2.169 10.100 1.00 93.56 78 ALA A N 1
ATOM 622 C CA . ALA A 1 78 ? -3.985 2.495 8.794 1.00 93.56 78 ALA A CA 1
ATOM 623 C C . ALA A 1 78 ? -3.058 3.720 8.843 1.00 93.56 78 ALA A C 1
ATOM 625 O O . ALA A 1 78 ? -3.386 4.750 9.439 1.00 93.56 78 ALA A O 1
ATOM 626 N N . LEU A 1 79 ? -1.937 3.628 8.126 1.00 94.44 79 LEU A N 1
ATOM 627 C CA . LEU A 1 79 ? -1.009 4.722 7.833 1.00 94.44 79 LEU A CA 1
ATOM 628 C C . LEU A 1 79 ? -0.843 4.859 6.313 1.00 94.44 79 LEU A C 1
ATOM 630 O O . LEU A 1 79 ? -1.131 3.922 5.572 1.00 94.44 79 LEU A O 1
ATOM 634 N N . CYS A 1 80 ? -0.379 6.017 5.842 1.00 95.38 80 CYS A N 1
ATOM 635 C CA . CYS A 1 80 ? -0.019 6.209 4.437 1.00 95.38 80 CYS A CA 1
ATOM 636 C C . CYS A 1 80 ? 1.369 6.814 4.282 1.00 95.38 80 CYS A C 1
ATOM 638 O O . CYS A 1 80 ? 1.831 7.604 5.105 1.00 95.38 80 CYS A O 1
ATOM 640 N N . ILE A 1 81 ? 1.993 6.472 3.159 1.00 95.38 81 ILE A N 1
ATOM 641 C CA . ILE A 1 81 ? 3.275 6.995 2.714 1.00 95.38 81 ILE A CA 1
ATOM 642 C C . ILE A 1 81 ? 3.145 7.468 1.267 1.00 95.38 81 ILE A C 1
ATOM 644 O O . ILE A 1 81 ? 2.649 6.753 0.401 1.00 95.38 81 ILE A O 1
ATOM 648 N N . HIS A 1 82 ? 3.584 8.693 1.001 1.00 95.50 82 HIS A N 1
ATOM 649 C CA . HIS A 1 82 ? 3.746 9.231 -0.348 1.00 95.50 82 HIS A CA 1
ATOM 650 C C . HIS A 1 82 ? 4.724 10.408 -0.330 1.00 95.50 82 HIS A C 1
ATOM 652 O O . HIS A 1 82 ? 5.132 10.881 0.728 1.00 95.50 82 HIS A O 1
ATOM 658 N N . GLY A 1 83 ? 5.094 10.908 -1.511 1.00 93.81 83 GLY A N 1
ATOM 659 C CA . GLY A 1 83 ? 6.123 11.943 -1.661 1.00 93.81 83 GLY A CA 1
ATOM 660 C C . GLY A 1 83 ? 5.805 13.331 -1.085 1.00 93.81 83 GLY A C 1
ATOM 661 O O . GLY A 1 83 ? 6.692 14.171 -1.115 1.00 93.81 83 GLY A O 1
ATOM 662 N N . ASP A 1 84 ? 4.591 13.573 -0.575 1.00 94.81 84 ASP A N 1
ATOM 663 C CA . ASP A 1 84 ? 4.228 14.860 0.062 1.00 94.81 84 ASP A CA 1
ATOM 664 C C . ASP A 1 84 ? 4.249 14.772 1.601 1.00 94.81 84 ASP A C 1
ATOM 666 O O . ASP A 1 84 ? 4.030 15.773 2.276 1.00 94.81 84 ASP A O 1
ATOM 670 N N . LYS A 1 85 ? 4.509 13.581 2.162 1.00 92.56 85 LYS A N 1
ATOM 671 C CA . LYS A 1 85 ? 4.696 13.374 3.604 1.00 92.56 85 LYS A CA 1
ATOM 672 C C . LYS A 1 85 ? 6.096 13.806 4.026 1.00 92.56 85 LYS A C 1
ATOM 674 O O . LYS A 1 85 ? 7.062 13.605 3.281 1.00 92.56 85 LYS A O 1
ATOM 679 N N . GLY A 1 86 ? 6.223 14.343 5.238 1.00 91.25 86 GLY A N 1
ATOM 680 C CA . GLY A 1 86 ? 7.532 14.655 5.816 1.00 91.25 86 GLY A CA 1
ATOM 681 C C . GLY A 1 86 ? 8.380 13.389 5.986 1.00 91.25 86 GLY A C 1
ATOM 682 O O . GLY A 1 86 ? 7.839 12.307 6.200 1.00 91.25 86 GLY A O 1
ATOM 683 N N . GLN A 1 87 ? 9.714 13.495 5.912 1.00 87.19 87 GLN A N 1
ATOM 684 C CA . GLN A 1 87 ? 10.601 12.328 6.080 1.00 87.19 87 GLN A CA 1
ATOM 685 C C . GLN A 1 87 ? 10.330 11.577 7.392 1.00 87.19 87 GLN A C 1
ATOM 687 O O . GLN A 1 87 ? 10.226 10.358 7.369 1.00 87.19 87 GLN A O 1
ATOM 692 N N . SER A 1 88 ? 10.105 12.298 8.492 1.00 87.06 88 SER A N 1
ATOM 693 C CA . SER A 1 88 ? 9.768 11.709 9.793 1.00 87.06 88 SER A CA 1
ATOM 694 C C . SER A 1 88 ? 8.479 10.881 9.776 1.00 87.06 88 SER A C 1
ATOM 696 O O . SER A 1 88 ? 8.418 9.832 10.408 1.00 87.06 88 SER A O 1
ATOM 698 N N . GLU A 1 89 ? 7.452 11.314 9.038 1.00 85.62 89 GLU A N 1
ATOM 699 C CA . GLU A 1 89 ? 6.204 10.554 8.885 1.00 85.62 89 GLU A CA 1
ATOM 700 C C . GLU A 1 89 ? 6.421 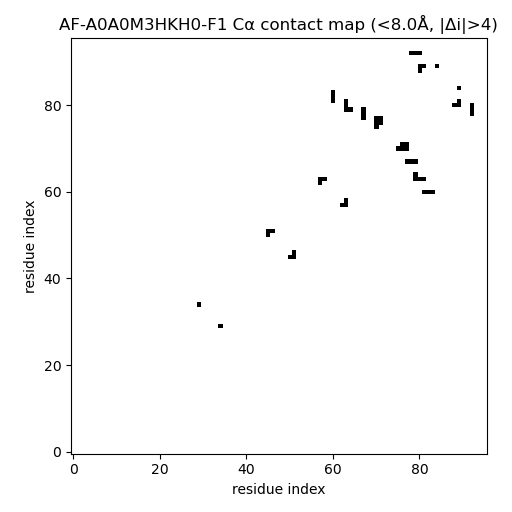9.285 8.055 1.00 85.62 89 GLU A C 1
ATOM 702 O O . GLU A 1 89 ? 5.835 8.245 8.354 1.00 85.62 89 GLU A O 1
ATOM 707 N N . ARG A 1 90 ? 7.279 9.358 7.028 1.00 86.25 90 ARG A N 1
ATOM 708 C CA . ARG A 1 90 ? 7.640 8.202 6.192 1.00 86.25 90 ARG A CA 1
ATOM 709 C C . ARG A 1 90 ? 8.403 7.154 6.993 1.00 86.25 90 ARG A C 1
ATOM 711 O O . ARG A 1 90 ? 8.063 5.978 6.917 1.00 86.25 90 ARG A O 1
ATOM 718 N N . ASP A 1 91 ? 9.384 7.591 7.777 1.00 87.00 91 ASP A N 1
ATOM 719 C CA . ASP A 1 91 ? 10.186 6.707 8.624 1.00 87.00 91 ASP A CA 1
ATOM 720 C C . ASP A 1 91 ? 9.315 6.051 9.698 1.00 87.00 91 ASP A C 1
ATOM 722 O O . ASP A 1 91 ? 9.439 4.857 9.945 1.00 87.00 91 ASP A O 1
ATOM 726 N N . TRP A 1 92 ? 8.369 6.792 10.282 1.00 84.62 92 TRP A N 1
ATOM 727 C CA . TRP A 1 92 ? 7.421 6.228 11.242 1.00 84.62 92 TRP A CA 1
ATOM 728 C C . TRP A 1 92 ? 6.467 5.203 10.613 1.00 84.62 92 TRP A C 1
ATOM 730 O O . TRP A 1 92 ? 6.180 4.178 11.226 1.00 84.62 92 TRP A O 1
ATOM 740 N N . ALA A 1 93 ? 6.004 5.439 9.382 1.00 82.44 93 ALA A N 1
ATOM 741 C CA . ALA A 1 93 ? 5.135 4.499 8.674 1.00 82.44 93 ALA A CA 1
ATOM 742 C C . ALA A 1 93 ? 5.850 3.200 8.247 1.00 82.44 93 ALA A C 1
ATOM 744 O O . ALA A 1 93 ? 5.183 2.183 8.069 1.00 82.44 93 ALA A O 1
ATOM 745 N N . LEU A 1 94 ? 7.177 3.232 8.061 1.00 82.19 94 LEU A N 1
ATOM 746 C CA . LEU A 1 94 ? 7.982 2.091 7.595 1.00 82.19 94 LEU A CA 1
ATOM 747 C C . LEU A 1 94 ? 8.796 1.396 8.696 1.00 82.19 94 LEU A C 1
ATOM 749 O O . LEU A 1 94 ? 9.189 0.248 8.515 1.00 82.19 94 LEU A O 1
ATOM 753 N N . GLY A 1 95 ? 9.093 2.089 9.795 1.00 71.94 95 GLY A N 1
ATOM 754 C CA . GLY A 1 95 ? 9.999 1.631 10.852 1.00 71.94 95 GLY A CA 1
ATOM 755 C C . GLY A 1 95 ? 9.333 0.880 12.006 1.00 71.94 95 GLY A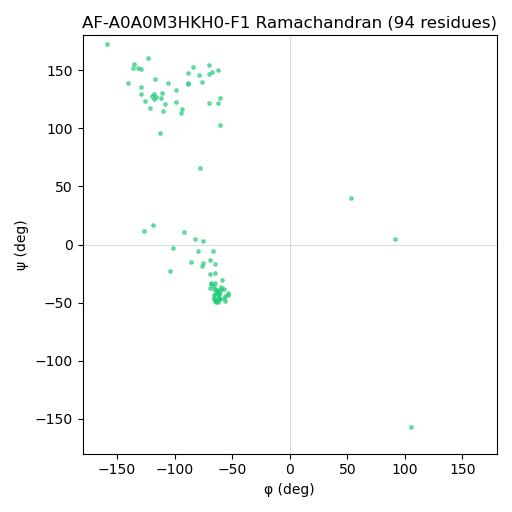 C 1
ATOM 756 O O . GLY A 1 95 ? 9.979 0.697 13.036 1.00 71.94 95 GLY A O 1
ATOM 757 N N . GLY A 1 96 ? 8.056 0.513 11.860 1.00 54.12 96 GLY A N 1
ATOM 758 C CA . GLY A 1 96 ? 7.308 -0.295 12.829 1.00 54.12 96 GLY A CA 1
ATOM 759 C C . GLY A 1 96 ? 7.676 -1.773 12.807 1.00 54.12 96 GLY A C 1
ATOM 760 O O . GLY A 1 96 ? 7.813 -2.341 11.699 1.00 54.12 96 GLY A O 1
#

Radius of gyration: 18.61 Å; Cα contacts (8 Å, |Δi|>4): 29; chains: 1; bounding box: 50×33×38 Å

Mean predicted aligned error: 6.58 Å

InterPro domains:
  IPR001650 Helicase, C-terminal domain-like [PF00271] (37-94)
  IPR001650 Helicase, C-terminal domain-like [PS51194] (22-96)
  IPR027417 P-loop containing nucleoside triphosphate hydrolase [G3DSA:3.40.50.300] (8-96)
  IPR027417 P-loop containing nucleoside triphosphate hydrolase [SSF52540] (20-94)

Secondary structure (DSSP, 8-state):
-TT-SSPPP---S-SS----TTS--------GGGHHHHHHHHHHHHHTSS--------SSHHHHHHHHHHHHHTT-------TTS-HHHHHHHH--

Organism: Ascaris lumbricoides (NCBI:txid6252)